Protein AF-A0AA40A131-F1 (afdb_monomer_lite)

Radius of gyration: 18.17 Å; chains: 1; bounding box: 52×27×49 Å

Sequence (124 aa):
MVRKRTADERRRCAEENGFNDDDTDVDDEPVPREVLDYTKERYRDQMDLWIEYKTTHPEATPHQLKTLKHFAKFIAKSAKGVLDPEGKPTVQTVRNYFRCFVSGWNLDNPTCLISRDFTDSITN

Organism: NCBI:txid1954250

Foldseek 3Di:
DDDDDDPVSVVVVCVVVPDDPDCVPPDPDPDDPPQDVVLVVLLVVLVVLVVVVCVVVVVQDLQDLVSLLVSLVVLFVPDQDDADPVNTDDLVSSLVSSVSPQVSCCVVCVPDHRDPVSNVVSND

pLDDT: mean 83.55, std 11.57, range [41.78, 96.75]

Structure (mmCIF, N/CA/C/O backbone):
data_AF-A0AA40A131-F1
#
_entry.id   AF-A0AA40A131-F1
#
loop_
_atom_site.group_PDB
_atom_site.id
_atom_site.type_symbol
_atom_site.label_atom_id
_atom_site.label_alt_id
_atom_site.label_comp_id
_atom_site.label_asym_id
_atom_site.label_entity_id
_atom_site.label_seq_id
_atom_site.pdbx_PDB_ins_code
_atom_site.Cartn_x
_atom_site.Cartn_y
_atom_site.Cartn_z
_atom_site.occupancy
_atom_site.B_iso_or_equiv
_atom_site.auth_seq_id
_atom_site.auth_comp_id
_atom_site.auth_asym_id
_atom_site.auth_atom_id
_atom_site.pdbx_PDB_model_num
ATOM 1 N N . MET A 1 1 ? 28.126 -9.201 14.018 1.00 41.78 1 MET A N 1
ATOM 2 C CA . MET A 1 1 ? 28.141 -8.143 12.981 1.00 41.78 1 MET A CA 1
ATOM 3 C C . MET A 1 1 ? 28.091 -8.811 11.619 1.00 41.78 1 MET A C 1
ATOM 5 O O . MET A 1 1 ? 28.913 -9.681 11.371 1.00 41.78 1 MET A O 1
ATOM 9 N N . VAL A 1 2 ? 27.128 -8.461 10.765 1.00 54.31 2 VAL A N 1
ATOM 10 C CA . VAL A 1 2 ? 27.081 -8.963 9.380 1.00 54.31 2 VAL A CA 1
ATOM 11 C C . VAL A 1 2 ? 28.176 -8.252 8.579 1.00 54.31 2 VAL A C 1
ATOM 13 O O . VAL A 1 2 ? 28.236 -7.022 8.583 1.00 54.31 2 VAL A O 1
ATOM 16 N N . ARG A 1 3 ? 29.070 -9.009 7.932 1.00 76.56 3 ARG A N 1
ATOM 17 C CA . ARG A 1 3 ? 30.129 -8.460 7.071 1.00 76.56 3 ARG A CA 1
ATOM 18 C C . ARG A 1 3 ? 29.483 -7.745 5.879 1.00 76.56 3 ARG A C 1
ATOM 20 O O . ARG A 1 3 ? 28.679 -8.341 5.167 1.00 76.56 3 ARG A O 1
ATOM 27 N N . LYS A 1 4 ? 29.819 -6.468 5.665 1.00 70.19 4 LYS A N 1
ATOM 28 C CA . LYS A 1 4 ? 29.389 -5.724 4.470 1.00 70.19 4 LYS A CA 1
ATOM 29 C C . LYS A 1 4 ? 30.083 -6.305 3.237 1.00 70.19 4 LYS A C 1
ATOM 31 O O . LYS A 1 4 ? 31.279 -6.587 3.301 1.00 70.19 4 LYS A O 1
ATOM 36 N N . ARG A 1 5 ? 29.339 -6.454 2.136 1.00 81.94 5 ARG A N 1
ATOM 37 C CA . ARG A 1 5 ? 29.908 -6.886 0.853 1.00 81.94 5 ARG A CA 1
ATOM 38 C C . ARG A 1 5 ? 30.914 -5.856 0.335 1.00 81.94 5 ARG A C 1
ATOM 40 O O . ARG A 1 5 ? 30.663 -4.651 0.454 1.00 81.94 5 ARG A O 1
ATOM 47 N N . THR A 1 6 ? 32.022 -6.314 -0.239 1.00 89.94 6 THR A N 1
ATOM 48 C CA . THR A 1 6 ? 32.998 -5.440 -0.914 1.00 89.94 6 THR A CA 1
ATOM 49 C C . THR A 1 6 ? 32.420 -4.876 -2.223 1.00 89.94 6 THR A C 1
ATOM 51 O O . THR A 1 6 ? 31.309 -5.219 -2.634 1.00 89.94 6 THR A O 1
ATOM 54 N N . ALA A 1 7 ? 33.118 -3.931 -2.862 1.00 85.94 7 ALA A N 1
ATOM 55 C CA . ALA A 1 7 ? 32.710 -3.425 -4.176 1.00 85.94 7 ALA A CA 1
ATOM 56 C C . ALA A 1 7 ? 32.738 -4.542 -5.234 1.00 85.94 7 ALA A C 1
ATOM 58 O O . ALA A 1 7 ? 31.747 -4.735 -5.934 1.00 85.94 7 ALA A O 1
ATOM 59 N N . ASP A 1 8 ? 33.804 -5.340 -5.246 1.00 87.38 8 ASP A N 1
ATOM 60 C CA . ASP A 1 8 ? 33.978 -6.449 -6.190 1.00 87.38 8 ASP A CA 1
ATOM 61 C C . ASP A 1 8 ? 32.927 -7.545 -5.991 1.00 87.38 8 ASP A C 1
ATOM 63 O O . ASP A 1 8 ? 32.352 -8.042 -6.954 1.00 87.38 8 ASP A O 1
ATOM 67 N N . GLU A 1 9 ? 32.588 -7.867 -4.737 1.00 88.06 9 GLU A N 1
ATOM 68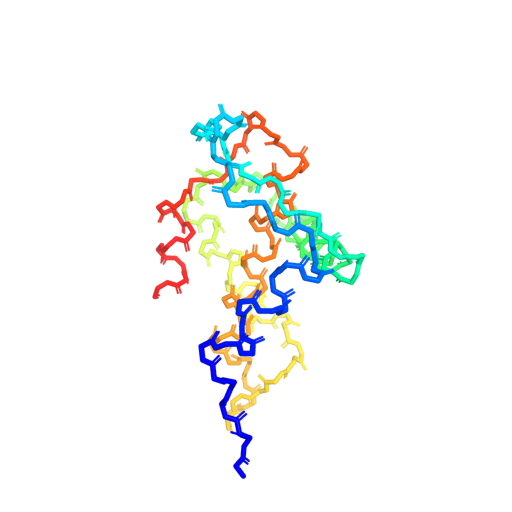 C CA . GLU A 1 9 ? 31.513 -8.818 -4.425 1.00 88.06 9 GLU A CA 1
ATOM 69 C C . GLU A 1 9 ? 30.146 -8.331 -4.931 1.00 88.06 9 GLU A C 1
ATOM 71 O O . GLU A 1 9 ? 29.290 -9.144 -5.273 1.00 88.06 9 GLU A O 1
ATOM 76 N N . ARG A 1 10 ? 29.917 -7.012 -4.981 1.00 85.88 10 ARG A N 1
ATOM 77 C CA . ARG A 1 10 ? 28.683 -6.440 -5.538 1.00 85.88 10 ARG A CA 1
ATOM 78 C C . ARG A 1 10 ? 28.680 -6.468 -7.063 1.00 85.88 10 ARG A C 1
ATOM 80 O O . ARG A 1 10 ? 27.652 -6.832 -7.623 1.00 85.88 10 ARG A O 1
ATOM 87 N N . ARG A 1 11 ? 29.801 -6.127 -7.710 1.00 85.56 11 ARG A N 1
ATOM 88 C CA . ARG A 1 11 ? 29.930 -6.147 -9.177 1.00 85.56 11 ARG A CA 1
ATOM 89 C C . ARG A 1 11 ? 29.804 -7.567 -9.728 1.00 85.56 11 ARG A C 1
ATOM 91 O O . ARG A 1 11 ? 28.940 -7.799 -10.563 1.00 85.56 11 ARG A O 1
ATOM 98 N N . ARG A 1 12 ? 30.513 -8.534 -9.138 1.00 85.81 12 ARG A N 1
ATOM 99 C CA . ARG A 1 12 ? 30.389 -9.950 -9.516 1.00 85.81 12 ARG A CA 1
ATOM 100 C C . ARG A 1 12 ? 28.961 -10.469 -9.354 1.00 85.81 12 ARG A C 1
ATOM 102 O O . ARG A 1 12 ? 28.447 -11.152 -10.224 1.00 85.81 12 ARG A O 1
ATOM 109 N N . CYS A 1 13 ? 28.297 -10.113 -8.253 1.00 84.25 13 CYS A N 1
ATOM 110 C CA . CYS A 1 13 ? 26.908 -10.508 -8.034 1.00 84.25 13 CYS A CA 1
ATOM 111 C C . CYS A 1 13 ? 25.966 -9.891 -9.082 1.00 84.25 13 CYS A C 1
ATOM 113 O O . CYS A 1 13 ? 25.028 -10.556 -9.498 1.00 84.25 13 CYS A O 1
ATOM 115 N N . ALA A 1 14 ? 26.195 -8.653 -9.529 1.00 82.62 14 ALA A N 1
ATOM 116 C CA . ALA A 1 14 ? 25.393 -8.045 -10.590 1.00 82.62 14 ALA A CA 1
ATOM 117 C C . ALA A 1 14 ? 25.573 -8.788 -11.925 1.00 82.62 14 ALA A C 1
ATOM 119 O O . ALA A 1 14 ? 24.581 -9.176 -12.535 1.00 82.62 14 ALA A O 1
ATOM 120 N N . GLU A 1 15 ? 26.819 -9.057 -12.322 1.00 85.50 15 GLU A N 1
ATOM 121 C CA . GLU A 1 15 ? 27.155 -9.819 -13.536 1.00 85.50 15 GLU A CA 1
ATOM 122 C C . GLU A 1 15 ? 26.559 -11.240 -13.501 1.00 85.50 15 GLU A C 1
ATOM 124 O O . GLU A 1 15 ? 25.924 -11.671 -14.460 1.00 85.50 15 GLU A O 1
ATOM 129 N N . GLU A 1 16 ? 26.669 -11.943 -12.364 1.00 85.31 16 GLU A N 1
ATOM 130 C CA . GLU A 1 16 ? 26.052 -13.265 -12.140 1.00 85.31 16 GLU A CA 1
ATOM 131 C C . GLU A 1 16 ? 24.517 -13.240 -12.284 1.00 85.31 16 GLU A C 1
ATOM 133 O O . GLU A 1 16 ? 23.919 -14.252 -12.641 1.00 85.31 16 GLU A O 1
ATOM 138 N N . ASN A 1 17 ? 23.876 -12.097 -12.018 1.00 77.62 17 ASN A N 1
ATOM 139 C CA . ASN A 1 17 ? 22.433 -11.899 -12.182 1.00 77.62 17 ASN A CA 1
ATOM 140 C C . ASN A 1 17 ? 22.063 -11.275 -13.543 1.00 77.62 17 ASN A C 1
ATOM 142 O O . ASN A 1 17 ? 20.941 -10.799 -13.706 1.00 77.62 17 ASN A O 1
ATOM 146 N N . GLY A 1 18 ? 22.978 -11.278 -14.519 1.00 80.06 18 GLY A N 1
ATOM 147 C CA . GLY A 1 18 ? 22.699 -10.850 -15.893 1.00 80.06 18 GLY A CA 1
ATOM 148 C C . GLY A 1 18 ? 22.748 -9.339 -16.121 1.00 80.06 18 GLY A C 1
ATOM 149 O O . GLY A 1 18 ? 22.204 -8.861 -17.112 1.00 80.06 18 GLY A O 1
ATOM 150 N N . PHE A 1 19 ? 23.380 -8.577 -15.222 1.00 79.12 19 PHE A N 1
ATOM 151 C CA . PHE A 1 19 ? 23.629 -7.155 -15.447 1.00 79.12 19 PHE A CA 1
ATOM 152 C C . PHE A 1 19 ? 24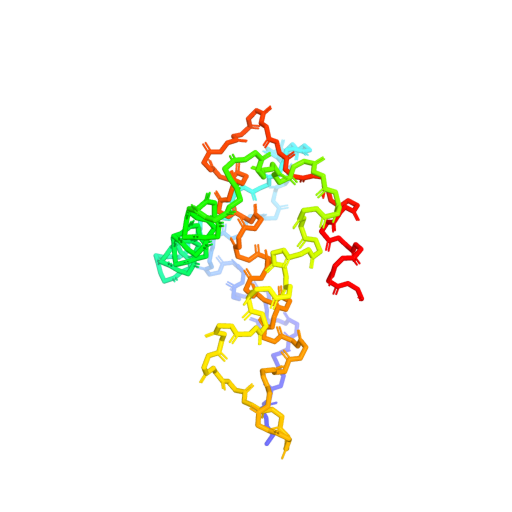.554 -6.954 -16.658 1.00 79.12 19 PHE A C 1
ATOM 154 O O . PHE A 1 19 ? 25.656 -7.504 -16.692 1.00 79.12 19 PHE A O 1
ATOM 161 N N . ASN A 1 20 ? 24.102 -6.154 -17.624 1.00 79.75 20 ASN A N 1
ATOM 162 C CA . ASN A 1 20 ? 24.878 -5.722 -18.781 1.00 79.75 20 ASN A CA 1
ATOM 163 C C . ASN A 1 20 ? 25.362 -4.279 -18.547 1.00 79.75 20 ASN A C 1
ATOM 165 O O . ASN A 1 20 ? 24.561 -3.431 -18.164 1.00 79.75 20 ASN A O 1
ATOM 169 N N . ASP A 1 21 ? 26.658 -4.015 -18.747 1.00 78.38 21 ASP A N 1
ATOM 170 C CA . ASP A 1 21 ? 27.237 -2.659 -18.654 1.00 78.38 21 ASP A CA 1
ATOM 171 C C . ASP A 1 21 ? 26.875 -1.798 -19.898 1.00 78.38 21 ASP A C 1
ATOM 173 O O . ASP A 1 21 ? 27.136 -0.599 -19.892 1.00 78.38 21 ASP A O 1
ATOM 177 N N . ASP A 1 22 ? 26.290 -2.385 -20.955 1.00 81.25 22 ASP A N 1
ATOM 178 C CA . ASP A 1 22 ? 25.760 -1.668 -22.128 1.00 81.25 22 ASP A CA 1
ATOM 179 C C . ASP A 1 22 ? 24.378 -1.060 -21.838 1.00 81.25 22 ASP A C 1
ATOM 181 O O . ASP A 1 22 ? 23.412 -1.781 -21.574 1.00 81.25 22 ASP A O 1
ATOM 185 N N . ASP A 1 23 ? 24.292 0.269 -21.904 1.00 76.25 23 ASP A N 1
ATOM 186 C CA . ASP A 1 23 ? 23.092 1.067 -21.645 1.00 76.25 23 ASP A CA 1
ATOM 187 C C . ASP A 1 23 ? 22.394 1.559 -22.924 1.00 76.25 23 ASP A C 1
ATOM 189 O O . ASP A 1 23 ? 21.417 2.301 -22.843 1.00 76.25 23 ASP A O 1
ATOM 193 N N . THR A 1 24 ? 22.837 1.114 -24.106 1.00 81.44 24 THR A N 1
ATOM 194 C CA . THR A 1 24 ? 22.310 1.581 -25.403 1.00 81.44 24 THR A CA 1
ATOM 195 C C . THR A 1 24 ? 20.809 1.299 -25.594 1.00 81.44 24 THR A C 1
ATOM 197 O O . THR A 1 24 ? 20.148 2.007 -26.352 1.00 81.44 24 THR A O 1
ATOM 200 N N . ASP A 1 25 ? 20.269 0.282 -24.913 1.00 67.50 25 ASP A N 1
ATOM 201 C CA . ASP A 1 25 ? 18.852 -0.131 -24.957 1.00 67.50 25 ASP A CA 1
ATOM 202 C C . ASP A 1 25 ? 18.073 0.266 -23.684 1.00 67.50 25 ASP A C 1
ATOM 204 O O . ASP A 1 25 ? 16.998 -0.260 -23.401 1.00 67.50 25 ASP A O 1
ATOM 208 N N . VAL A 1 26 ? 18.632 1.165 -22.867 1.00 68.81 26 VAL A N 1
ATOM 209 C CA . VAL A 1 26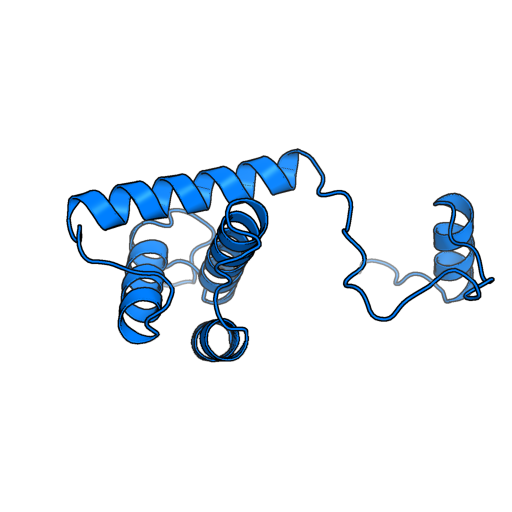 ? 17.975 1.692 -21.666 1.00 68.81 26 VAL A CA 1
ATOM 210 C C . VAL A 1 26 ? 17.313 3.022 -22.014 1.00 68.81 26 VAL A C 1
ATOM 212 O O . VAL A 1 26 ? 17.987 3.994 -22.353 1.00 68.81 26 VAL A O 1
ATOM 215 N N . ASP A 1 27 ? 15.987 3.074 -21.923 1.00 74.12 27 ASP A N 1
ATOM 216 C CA . ASP A 1 27 ? 15.205 4.301 -22.059 1.00 74.12 27 ASP A CA 1
ATOM 217 C C . ASP A 1 27 ? 14.896 4.936 -20.687 1.00 74.12 27 ASP A C 1
ATOM 219 O O . ASP A 1 27 ? 15.264 4.426 -19.625 1.00 74.12 27 ASP A O 1
ATOM 223 N N . ASP A 1 28 ? 14.234 6.097 -20.701 1.00 74.00 28 ASP A N 1
ATOM 224 C CA . ASP A 1 28 ? 13.800 6.794 -19.483 1.00 74.00 28 ASP A CA 1
ATOM 225 C C . ASP A 1 28 ? 12.585 6.117 -18.805 1.00 74.00 28 ASP A C 1
ATOM 227 O O . ASP A 1 28 ? 12.064 6.631 -17.804 1.00 74.00 28 ASP A O 1
ATOM 231 N N . GLU A 1 29 ? 12.100 4.981 -19.326 1.00 64.06 29 GLU A N 1
ATOM 232 C CA . GLU A 1 29 ? 10.954 4.291 -18.747 1.00 64.06 29 GLU A CA 1
ATOM 233 C C . GLU A 1 29 ? 11.337 3.593 -17.429 1.00 64.06 29 GLU A C 1
ATOM 235 O O . GLU A 1 29 ? 12.462 3.119 -17.224 1.00 64.06 29 GLU A O 1
ATOM 240 N N . PRO A 1 30 ? 10.409 3.501 -16.462 1.00 54.91 30 PRO A N 1
ATOM 241 C CA . PRO A 1 30 ? 10.675 2.803 -15.217 1.00 54.91 30 PRO A CA 1
ATOM 242 C C . PRO A 1 30 ? 10.963 1.321 -15.477 1.00 54.91 30 PRO A C 1
ATOM 244 O O . PRO A 1 30 ? 10.062 0.577 -15.854 1.00 54.91 30 PRO A O 1
ATOM 247 N N . VAL A 1 31 ? 12.185 0.869 -15.175 1.00 57.12 31 VAL A N 1
ATOM 248 C CA . VAL A 1 31 ? 12.546 -0.558 -15.224 1.00 57.12 31 VAL A CA 1
ATOM 249 C C . VAL A 1 31 ? 11.562 -1.367 -14.365 1.00 57.12 31 VAL A C 1
ATOM 251 O O . VAL A 1 31 ? 11.570 -1.226 -13.129 1.00 57.12 31 VAL A O 1
ATOM 254 N N . PRO A 1 32 ? 10.725 -2.237 -14.963 1.00 53.16 32 PRO A N 1
ATOM 255 C CA . PRO A 1 32 ? 9.837 -3.093 -14.202 1.00 53.16 32 PRO A CA 1
ATOM 256 C C . PRO A 1 32 ? 10.710 -4.116 -13.484 1.00 53.16 32 PRO A C 1
ATOM 258 O O . PRO A 1 32 ? 11.262 -5.029 -14.093 1.00 53.16 32 PRO A O 1
ATOM 261 N N . ARG A 1 33 ? 10.879 -3.975 -12.167 1.00 56.41 33 ARG A N 1
ATOM 262 C CA . ARG A 1 33 ? 11.453 -5.075 -11.391 1.00 56.41 33 ARG A CA 1
ATOM 263 C C . ARG A 1 33 ? 10.488 -6.244 -11.497 1.00 56.41 33 ARG A C 1
ATOM 265 O O . ARG A 1 33 ? 9.331 -6.090 -11.108 1.00 56.41 33 ARG A O 1
ATOM 272 N N . GLU A 1 34 ? 10.962 -7.401 -11.954 1.00 60.03 34 GLU A N 1
ATOM 273 C CA . GLU A 1 34 ? 10.239 -8.648 -11.727 1.00 60.03 34 GLU A CA 1
ATOM 274 C C . GLU A 1 34 ? 9.974 -8.767 -10.224 1.00 60.03 34 GLU A C 1
ATOM 276 O O . GLU A 1 34 ? 10.876 -8.893 -9.390 1.00 60.03 34 GLU A O 1
ATOM 281 N N . VAL A 1 35 ? 8.705 -8.609 -9.861 1.00 63.16 35 VAL A N 1
ATOM 282 C CA . VAL A 1 35 ? 8.276 -8.648 -8.472 1.00 63.16 35 VAL A CA 1
ATOM 283 C C . VAL A 1 35 ? 8.241 -10.117 -8.068 1.00 63.16 35 VAL A C 1
ATOM 285 O O . VAL A 1 35 ? 7.450 -10.884 -8.614 1.00 63.16 35 VAL A O 1
ATOM 288 N N . LEU A 1 36 ? 9.091 -10.512 -7.115 1.00 69.81 36 LEU A N 1
ATOM 289 C CA . LEU A 1 36 ? 9.056 -11.852 -6.517 1.00 69.81 36 LEU A CA 1
ATOM 290 C C . LEU A 1 36 ? 7.629 -12.193 -6.062 1.00 69.81 36 LEU A C 1
ATOM 292 O O . LEU A 1 36 ? 6.933 -11.323 -5.535 1.00 69.81 36 LEU A O 1
ATOM 296 N N . ASP A 1 37 ? 7.207 -13.451 -6.191 1.00 70.38 37 ASP A N 1
ATOM 297 C CA . ASP A 1 37 ? 5.826 -13.855 -5.876 1.00 70.38 37 ASP A CA 1
ATOM 298 C C . ASP A 1 37 ? 5.420 -13.529 -4.434 1.00 70.38 37 ASP A C 1
ATOM 300 O O . ASP A 1 37 ? 4.332 -13.010 -4.199 1.00 70.38 37 ASP A O 1
ATOM 304 N N . TYR A 1 38 ? 6.347 -13.676 -3.484 1.00 73.94 38 TYR A N 1
ATOM 305 C CA . TYR A 1 38 ? 6.159 -13.238 -2.098 1.00 73.94 38 TYR A CA 1
ATOM 306 C C . TYR A 1 38 ? 5.796 -11.747 -1.967 1.00 73.94 38 TYR A C 1
ATOM 308 O O . TYR A 1 38 ? 5.025 -11.335 -1.100 1.00 73.94 38 TYR A O 1
ATOM 316 N N . THR A 1 39 ? 6.361 -10.902 -2.826 1.00 77.31 39 THR A N 1
ATOM 317 C CA . THR A 1 39 ? 6.060 -9.470 -2.843 1.00 77.31 39 THR A CA 1
ATOM 318 C C . THR A 1 39 ? 4.702 -9.203 -3.499 1.00 77.31 39 THR A C 1
ATOM 320 O O . THR A 1 39 ? 3.983 -8.324 -3.030 1.00 77.31 39 THR A O 1
ATOM 323 N N . LYS A 1 40 ? 4.302 -9.990 -4.511 1.00 83.50 40 LYS A N 1
ATOM 324 C CA . LYS A 1 40 ? 2.949 -9.920 -5.094 1.00 83.50 40 LYS A CA 1
ATOM 325 C C . LYS A 1 40 ? 1.875 -10.288 -4.070 1.00 83.50 40 LYS A C 1
ATOM 327 O O . LYS A 1 40 ? 0.853 -9.612 -4.006 1.00 83.50 40 LYS A O 1
ATOM 332 N N . GLU A 1 41 ? 2.115 -11.308 -3.245 1.00 86.31 41 GLU A N 1
ATOM 333 C CA . GLU A 1 41 ? 1.219 -11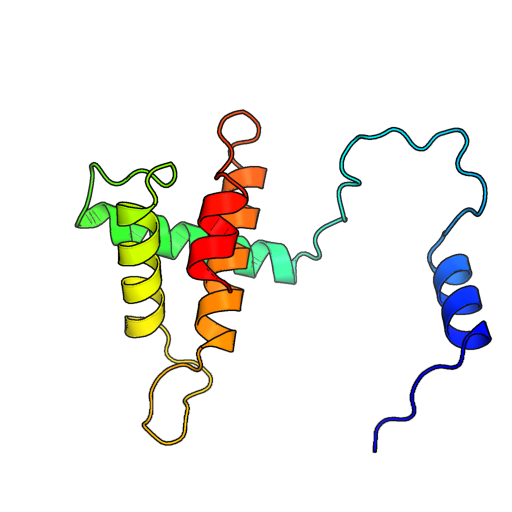.667 -2.135 1.00 86.31 41 GLU A CA 1
ATOM 334 C C . GLU A 1 41 ? 1.046 -10.496 -1.168 1.00 86.31 41 GLU A C 1
ATOM 336 O O . GLU A 1 41 ? -0.076 -10.093 -0.882 1.00 86.31 41 GLU A O 1
ATOM 341 N N . ARG A 1 42 ? 2.145 -9.847 -0.768 1.00 86.81 42 ARG A N 1
ATOM 342 C CA . ARG A 1 42 ? 2.071 -8.651 0.083 1.00 86.81 42 ARG A CA 1
ATOM 343 C C . ARG A 1 42 ? 1.303 -7.497 -0.558 1.00 86.81 42 ARG A C 1
ATOM 345 O O . ARG A 1 42 ? 0.672 -6.731 0.163 1.00 86.81 42 ARG A O 1
ATOM 352 N N . TYR A 1 43 ? 1.381 -7.316 -1.875 1.00 91.50 43 TYR A N 1
ATOM 353 C CA . TYR A 1 43 ? 0.579 -6.302 -2.567 1.00 91.50 43 TYR A CA 1
ATOM 354 C C . TYR A 1 43 ? -0.903 -6.657 -2.514 1.00 91.50 43 TYR A C 1
ATOM 356 O O . TYR A 1 43 ? -1.710 -5.801 -2.152 1.00 91.50 43 TYR A O 1
ATOM 364 N N . ARG A 1 44 ? -1.240 -7.925 -2.778 1.00 90.94 44 ARG A N 1
ATOM 365 C CA . ARG A 1 44 ? -2.608 -8.442 -2.677 1.00 90.94 44 ARG A CA 1
ATOM 366 C C . ARG A 1 44 ? -3.186 -8.233 -1.279 1.00 90.94 44 ARG A C 1
ATOM 368 O O . ARG A 1 44 ? -4.240 -7.623 -1.177 1.00 90.94 44 ARG A O 1
ATOM 375 N N . ASP A 1 45 ? -2.458 -8.593 -0.223 1.00 92.06 45 ASP A N 1
ATOM 376 C CA . ASP A 1 45 ? -2.915 -8.412 1.164 1.00 92.06 45 ASP A CA 1
ATOM 377 C C . ASP A 1 45 ? -3.305 -6.954 1.467 1.00 92.06 45 ASP A C 1
ATOM 379 O O . ASP A 1 45 ? -4.276 -6.678 2.171 1.00 92.06 45 ASP A O 1
ATOM 383 N N . GLN A 1 46 ? -2.538 -5.989 0.946 1.00 94.12 46 GLN A N 1
ATOM 384 C CA . GLN A 1 46 ? -2.827 -4.571 1.169 1.00 94.12 46 GLN A CA 1
ATOM 385 C C . GLN A 1 46 ? -3.942 -4.037 0.263 1.00 94.12 46 GLN A C 1
ATOM 387 O O . GLN A 1 46 ? -4.650 -3.109 0.659 1.00 94.12 46 GLN A O 1
ATOM 392 N N . MET A 1 47 ? -4.121 -4.615 -0.926 1.00 95.88 47 MET A N 1
ATOM 393 C CA . MET A 1 47 ? -5.266 -4.334 -1.795 1.00 95.88 47 MET A CA 1
ATOM 394 C C . MET A 1 47 ? -6.567 -4.885 -1.198 1.00 95.88 47 MET A C 1
ATOM 396 O O . MET A 1 47 ? -7.573 -4.176 -1.189 1.00 95.88 47 MET A O 1
ATOM 400 N N . ASP A 1 48 ? -6.538 -6.079 -0.609 1.00 96.00 48 ASP A N 1
ATOM 401 C CA . ASP A 1 48 ? -7.676 -6.662 0.109 1.00 96.00 48 ASP A CA 1
ATOM 402 C C . ASP A 1 48 ? -8.065 -5.787 1.307 1.00 96.00 48 ASP A C 1
ATOM 404 O O . ASP A 1 48 ? -9.231 -5.426 1.472 1.00 96.00 48 ASP A O 1
ATOM 408 N N . LEU A 1 49 ? -7.078 -5.312 2.075 1.00 95.25 49 LEU A N 1
ATOM 409 C CA . LEU A 1 49 ? -7.314 -4.378 3.177 1.00 95.25 49 LEU A CA 1
ATOM 410 C C . LEU A 1 49 ? -7.921 -3.041 2.705 1.00 95.25 49 LEU A C 1
ATOM 412 O O . LEU A 1 49 ? -8.717 -2.424 3.417 1.00 95.25 49 LEU A O 1
ATOM 416 N N . TRP A 1 50 ? -7.566 -2.574 1.504 1.00 96.75 50 TRP A N 1
ATOM 417 C CA . TRP A 1 50 ? -8.199 -1.403 0.892 1.00 96.75 50 TRP A CA 1
ATOM 418 C C . TRP A 1 50 ? -9.662 -1.669 0.515 1.00 96.75 50 TRP A C 1
ATOM 420 O O . TRP A 1 50 ? -10.523 -0.821 0.767 1.00 96.75 50 TRP A O 1
ATOM 430 N N . ILE A 1 51 ? -9.968 -2.846 -0.035 1.00 96.19 51 ILE A N 1
ATOM 431 C CA . ILE A 1 51 ? -11.343 -3.269 -0.333 1.00 96.19 51 ILE A CA 1
ATOM 432 C C . ILE A 1 51 ? -12.171 -3.323 0.958 1.00 96.19 51 ILE A C 1
ATOM 434 O O . ILE A 1 51 ? -13.272 -2.770 0.997 1.00 96.19 51 ILE A O 1
ATOM 438 N N . GLU A 1 52 ? -11.627 -3.893 2.036 1.00 96.25 52 GLU A N 1
ATOM 439 C CA . GLU A 1 52 ? -12.257 -3.898 3.361 1.00 96.25 52 GLU A CA 1
ATOM 440 C C . GLU A 1 52 ? -12.514 -2.480 3.879 1.00 96.25 52 GLU A C 1
ATOM 442 O O . GLU A 1 52 ? -13.621 -2.168 4.317 1.00 96.25 52 GLU A O 1
ATOM 447 N N . TYR A 1 53 ? -11.530 -1.584 3.777 1.00 96.56 53 TYR A N 1
ATOM 448 C CA . TYR A 1 53 ? -11.693 -0.180 4.153 1.00 96.56 53 TYR A CA 1
ATOM 449 C C . TYR A 1 53 ? -12.841 0.493 3.376 1.00 96.56 53 TYR A C 1
ATOM 451 O O . TYR A 1 53 ? -13.653 1.220 3.964 1.00 96.56 53 TYR A O 1
ATOM 459 N N . LYS A 1 54 ? -12.976 0.194 2.078 1.00 96.56 54 LYS A N 1
ATOM 460 C CA . LYS A 1 54 ? -14.059 0.706 1.228 1.00 96.56 54 LYS A CA 1
ATOM 461 C C . LYS A 1 54 ? -15.448 0.187 1.594 1.00 96.56 54 LYS A C 1
ATOM 463 O O . LYS A 1 54 ? -16.421 0.857 1.260 1.00 96.56 54 LYS A O 1
ATOM 468 N N . THR A 1 55 ? -15.577 -0.933 2.309 1.00 96.75 55 THR A N 1
ATOM 469 C CA . THR A 1 55 ? -16.898 -1.414 2.772 1.00 96.75 55 THR A CA 1
ATOM 470 C C . THR A 1 55 ? -17.592 -0.415 3.700 1.00 96.75 55 THR A C 1
ATOM 472 O O . THR A 1 55 ? -18.817 -0.335 3.718 1.00 96.75 55 THR A O 1
ATOM 475 N N . THR A 1 56 ? -16.810 0.381 4.437 1.00 95.12 56 THR A N 1
ATOM 476 C CA . THR A 1 56 ? -17.301 1.428 5.348 1.00 95.12 56 THR A CA 1
ATOM 477 C C . THR A 1 56 ? -17.116 2.843 4.793 1.00 95.12 56 THR A C 1
ATOM 479 O O . THR A 1 56 ? -17.684 3.784 5.339 1.00 95.12 56 THR A O 1
ATOM 482 N N . HIS A 1 57 ? -16.355 2.991 3.703 1.00 94.69 57 HIS A N 1
ATOM 483 C CA . HIS A 1 57 ? -16.062 4.260 3.026 1.00 94.69 57 HIS A CA 1
ATOM 484 C C . HIS A 1 57 ? -16.182 4.082 1.497 1.00 94.69 57 HIS A C 1
ATOM 486 O O . HIS A 1 57 ? -15.167 4.085 0.792 1.00 94.69 57 HIS A O 1
ATOM 492 N N . PRO A 1 58 ? -17.391 3.860 0.955 1.00 94.31 58 PRO A N 1
ATOM 493 C CA . PRO A 1 58 ? -17.574 3.467 -0.445 1.00 94.31 58 PRO A CA 1
ATOM 494 C C . PRO A 1 58 ? -17.085 4.523 -1.449 1.00 94.31 58 PRO A C 1
ATOM 496 O O . PRO A 1 58 ? -16.577 4.174 -2.518 1.00 94.31 58 PRO A O 1
ATOM 499 N N . GLU A 1 59 ? -17.170 5.803 -1.088 1.00 94.56 59 GLU A N 1
ATOM 500 C CA . GLU A 1 59 ? -16.692 6.949 -1.867 1.00 94.56 59 GLU A CA 1
ATOM 501 C C . GLU A 1 59 ? -15.171 7.170 -1.797 1.00 94.56 59 GLU A C 1
ATOM 503 O O . GLU A 1 59 ? -14.639 8.066 -2.458 1.00 94.56 59 GLU A O 1
ATOM 508 N N . ALA A 1 60 ? -14.450 6.373 -1.003 1.00 94.62 60 ALA A N 1
ATOM 509 C CA . ALA A 1 60 ? -13.013 6.511 -0.860 1.00 94.62 60 ALA A CA 1
ATOM 510 C C . ALA A 1 60 ? -12.281 6.275 -2.190 1.00 94.62 60 ALA A C 1
ATOM 512 O O . ALA A 1 60 ? -12.436 5.249 -2.859 1.00 94.62 60 ALA A O 1
ATOM 513 N N . THR A 1 61 ? -11.415 7.230 -2.522 1.00 93.56 61 THR A N 1
ATOM 514 C CA . THR A 1 61 ? -10.512 7.191 -3.672 1.00 93.56 61 THR A CA 1
ATOM 515 C C . THR A 1 61 ? -9.061 7.352 -3.214 1.00 93.56 61 THR A C 1
ATOM 517 O O . THR A 1 61 ? -8.782 8.203 -2.358 1.00 93.56 61 THR A O 1
ATOM 520 N N . PRO A 1 62 ? -8.111 6.584 -3.775 1.00 92.06 62 PRO A N 1
ATOM 521 C CA . PRO A 1 62 ? -6.703 6.720 -3.429 1.00 92.06 62 PRO A CA 1
ATOM 522 C C . PRO A 1 62 ? -6.048 7.952 -4.079 1.00 92.06 62 PRO A C 1
ATOM 524 O O . PRO A 1 62 ? -4.891 8.250 -3.806 1.00 92.06 62 PRO A O 1
ATOM 527 N N . HIS A 1 63 ? -6.790 8.736 -4.870 1.00 93.62 63 HIS A N 1
ATOM 528 C CA . HIS A 1 63 ? -6.325 10.000 -5.460 1.00 93.62 63 HIS A CA 1
ATOM 529 C C . HIS A 1 63 ? -6.590 11.218 -4.566 1.00 93.62 63 HIS A C 1
ATOM 531 O O . HIS A 1 63 ? -6.487 12.360 -5.005 1.00 93.62 63 HIS A O 1
ATOM 537 N N . GLN A 1 64 ? -6.941 10.996 -3.300 1.00 93.88 64 GLN A N 1
ATOM 538 C CA . GLN A 1 64 ? -7.123 12.054 -2.314 1.00 93.88 64 GLN A CA 1
ATOM 539 C C . GLN A 1 64 ? -6.218 11.812 -1.111 1.00 93.88 64 GLN A C 1
ATOM 541 O O . GLN A 1 64 ? -6.357 10.817 -0.397 1.00 93.88 64 GLN A O 1
ATOM 546 N N . LEU A 1 65 ? -5.345 12.779 -0.815 1.00 92.25 65 LEU A N 1
ATOM 547 C CA . LEU A 1 65 ? -4.421 12.687 0.317 1.00 92.25 65 LEU A CA 1
ATOM 548 C C . LEU A 1 65 ? -5.145 12.464 1.654 1.00 92.25 65 LEU A C 1
ATOM 550 O O . LEU A 1 65 ? -4.661 11.722 2.506 1.00 92.25 65 LEU A O 1
ATOM 554 N N . LYS A 1 66 ? -6.319 13.080 1.849 1.00 94.06 66 LYS A N 1
ATOM 555 C CA . LYS A 1 66 ? -7.131 12.887 3.062 1.00 94.06 66 LYS A CA 1
ATOM 556 C C . LYS A 1 66 ? -7.552 11.423 3.228 1.00 94.06 66 LYS A C 1
ATOM 558 O O . LYS A 1 66 ? -7.427 10.883 4.326 1.00 94.06 66 LYS A O 1
ATOM 563 N N . THR A 1 67 ? -7.996 10.791 2.146 1.00 96.06 67 THR A N 1
ATOM 564 C CA . THR A 1 67 ? -8.398 9.382 2.128 1.00 96.06 67 THR A CA 1
ATOM 565 C C . THR A 1 67 ? -7.211 8.476 2.404 1.00 96.06 67 THR A C 1
ATOM 567 O O . THR A 1 67 ? -7.293 7.625 3.283 1.00 96.06 67 THR A O 1
ATOM 570 N N . LEU A 1 68 ? -6.072 8.717 1.752 1.00 95.62 68 LEU A N 1
ATOM 571 C CA . LEU A 1 68 ? -4.855 7.943 1.989 1.00 95.62 68 LEU A CA 1
ATOM 572 C C . LEU A 1 68 ? -4.344 8.078 3.434 1.00 95.62 68 LEU A C 1
ATOM 574 O O . LEU A 1 68 ? -3.949 7.087 4.041 1.00 95.62 68 LEU A O 1
ATOM 578 N N . LYS A 1 69 ? -4.415 9.276 4.034 1.00 94.44 69 LYS A N 1
ATOM 579 C CA . LYS A 1 69 ? -4.083 9.486 5.456 1.00 94.44 69 LYS A CA 1
ATOM 580 C C . LYS A 1 69 ? -5.033 8.736 6.389 1.00 94.44 69 LYS A C 1
ATOM 582 O O . LYS A 1 69 ? -4.600 8.241 7.428 1.00 94.44 69 LYS A O 1
ATOM 587 N N . HIS A 1 70 ? -6.320 8.667 6.054 1.00 95.75 70 HIS A N 1
ATOM 588 C CA . HIS A 1 70 ? -7.285 7.904 6.841 1.00 95.75 70 HIS A CA 1
ATOM 589 C C . HIS A 1 70 ? -7.051 6.395 6.703 1.00 95.75 70 HIS A C 1
ATOM 591 O O . HIS A 1 70 ? -7.003 5.688 7.706 1.00 95.75 70 HIS A O 1
ATOM 597 N N . PHE A 1 71 ? -6.775 5.925 5.490 1.00 96.06 71 PHE A N 1
ATOM 598 C CA . PHE A 1 71 ? -6.416 4.537 5.236 1.00 96.06 71 PHE A CA 1
ATOM 599 C C . PHE A 1 71 ? -5.109 4.129 5.935 1.00 96.06 71 PHE A C 1
ATOM 601 O O . PHE A 1 71 ? -5.054 3.080 6.565 1.00 96.06 71 PHE A O 1
ATOM 608 N N . ALA A 1 72 ? -4.085 4.987 5.963 1.00 93.12 72 ALA A N 1
ATOM 609 C CA . ALA A 1 72 ? -2.861 4.727 6.725 1.00 93.12 72 ALA A CA 1
ATOM 610 C C . ALA A 1 72 ? -3.128 4.553 8.235 1.00 93.12 72 ALA A C 1
ATOM 612 O O . ALA A 1 72 ? -2.502 3.716 8.888 1.00 93.12 72 ALA A O 1
ATOM 613 N N . LYS A 1 73 ? -4.096 5.295 8.798 1.00 93.00 73 LYS A N 1
ATOM 614 C CA . LYS A 1 73 ? -4.557 5.071 10.179 1.00 93.00 73 LYS A CA 1
ATOM 615 C C . LYS A 1 73 ? -5.256 3.723 10.325 1.00 93.00 73 LYS A C 1
ATOM 617 O O . LYS A 1 73 ? -5.044 3.062 11.335 1.00 93.00 73 LYS A O 1
ATOM 622 N N . PHE A 1 74 ? -6.061 3.319 9.344 1.00 94.06 74 PHE A N 1
ATOM 623 C CA . PHE A 1 74 ? -6.705 2.008 9.337 1.00 94.06 74 PHE A CA 1
ATOM 624 C C . PHE A 1 74 ? -5.665 0.878 9.342 1.00 94.06 74 PHE A C 1
ATOM 626 O O . PHE A 1 74 ? -5.709 0.048 10.244 1.00 94.06 74 PHE A O 1
ATOM 633 N N . ILE A 1 75 ? -4.653 0.936 8.465 1.00 92.50 75 ILE A N 1
ATOM 634 C CA . ILE A 1 75 ? -3.498 0.017 8.463 1.00 92.50 75 ILE A CA 1
ATOM 635 C C . ILE A 1 75 ? -2.839 -0.044 9.848 1.00 92.50 75 ILE A C 1
ATOM 637 O O . ILE A 1 75 ? -2.604 -1.120 10.393 1.00 92.50 75 ILE A O 1
ATOM 641 N N . ALA A 1 76 ? -2.551 1.113 10.449 1.00 89.06 76 ALA A N 1
ATOM 642 C CA . ALA A 1 76 ? -1.914 1.177 11.763 1.00 89.06 76 ALA A CA 1
ATOM 643 C C . ALA A 1 76 ? -2.784 0.600 12.893 1.00 89.06 76 ALA A C 1
ATOM 645 O O . ALA A 1 76 ? -2.262 0.209 13.932 1.00 89.06 76 ALA A O 1
ATOM 646 N N . LYS A 1 77 ? -4.108 0.575 12.733 1.00 88.25 77 LYS A N 1
ATOM 647 C CA . LYS A 1 77 ? -5.034 0.021 13.728 1.00 88.25 77 LYS A CA 1
ATOM 648 C C . LYS A 1 77 ? -5.357 -1.452 13.487 1.00 88.25 77 LYS A C 1
ATOM 650 O O . LYS A 1 77 ? -5.705 -2.133 14.446 1.00 88.25 77 LYS A O 1
ATOM 655 N N . SER A 1 78 ? -5.229 -1.941 12.254 1.00 87.31 78 SER A N 1
ATOM 656 C CA . SER A 1 78 ? -5.467 -3.343 11.895 1.00 87.31 78 SER A CA 1
ATOM 657 C C . SER A 1 78 ? -4.206 -4.212 11.969 1.00 87.31 78 SER A C 1
ATOM 659 O O . SER A 1 78 ? -4.306 -5.429 12.133 1.00 87.31 78 SER A O 1
ATOM 661 N N . ALA A 1 79 ? -3.012 -3.617 11.880 1.00 82.62 79 ALA A N 1
ATOM 662 C CA . ALA A 1 79 ? -1.760 -4.361 11.889 1.00 82.62 79 ALA A CA 1
ATOM 663 C C . ALA A 1 79 ? -1.492 -5.042 13.245 1.00 82.62 79 ALA A C 1
ATOM 665 O O . ALA A 1 79 ? -1.331 -4.390 14.273 1.00 82.62 79 ALA A O 1
ATOM 666 N N . LYS A 1 80 ? -1.353 -6.374 13.214 1.00 68.69 80 LYS A N 1
ATOM 667 C CA . LYS A 1 80 ? -0.991 -7.232 14.363 1.00 68.69 80 LYS A CA 1
ATOM 668 C C . LYS A 1 80 ? 0.522 -7.537 14.464 1.00 68.69 80 LYS A C 1
ATOM 670 O O . LYS A 1 80 ? 0.909 -8.446 15.188 1.00 68.69 80 LYS A O 1
ATOM 675 N N . GLY A 1 81 ? 1.355 -6.847 13.674 1.00 63.81 81 GLY A N 1
ATOM 676 C CA . GLY A 1 81 ? 2.779 -7.155 13.442 1.00 63.81 81 GLY A CA 1
ATOM 677 C C . GLY A 1 81 ? 3.747 -6.653 14.521 1.00 63.81 81 GLY A C 1
ATOM 678 O O . GLY A 1 81 ? 3.367 -6.524 15.673 1.00 63.81 81 GLY A O 1
ATOM 679 N N . VAL A 1 82 ? 5.007 -6.373 14.144 1.00 58.69 82 VAL A N 1
ATOM 680 C CA . VAL A 1 82 ? 6.071 -5.903 15.058 1.00 58.69 82 VAL A CA 1
ATOM 681 C C . VAL A 1 82 ? 5.614 -4.654 15.801 1.00 58.69 82 VAL A C 1
ATOM 683 O O . VAL A 1 82 ? 5.498 -3.568 15.218 1.00 58.69 82 VAL A O 1
ATOM 686 N N . LEU A 1 83 ? 5.365 -4.846 17.090 1.00 70.38 83 LEU A N 1
ATOM 687 C CA . LEU A 1 83 ? 4.908 -3.806 17.983 1.00 70.38 83 LEU A CA 1
ATOM 688 C C . LEU A 1 83 ? 6.108 -3.044 18.550 1.00 70.38 83 LEU A C 1
ATOM 690 O O . LEU A 1 83 ? 7.165 -3.617 18.819 1.00 70.38 83 LEU A O 1
ATOM 694 N N . ASP A 1 84 ? 5.947 -1.740 18.705 1.00 72.69 84 ASP A N 1
ATOM 695 C CA . ASP A 1 84 ? 6.789 -0.919 19.553 1.00 72.69 84 ASP A CA 1
ATOM 696 C C . ASP A 1 84 ? 6.615 -1.333 21.034 1.00 72.69 84 ASP A C 1
ATOM 698 O O . ASP A 1 84 ? 5.768 -2.176 21.358 1.00 72.69 84 ASP A O 1
ATOM 702 N N . PRO A 1 85 ? 7.401 -0.766 21.965 1.00 74.00 85 PRO A N 1
ATOM 703 C CA . PRO A 1 85 ? 7.261 -1.075 23.389 1.00 74.00 85 PRO A CA 1
ATOM 704 C C . PRO A 1 85 ? 5.864 -0.798 23.975 1.00 74.00 85 PRO A C 1
ATOM 706 O O . PRO A 1 85 ? 5.555 -1.308 25.048 1.00 74.00 85 PRO A O 1
ATOM 709 N N . GLU A 1 86 ? 5.018 -0.016 23.296 1.00 73.69 86 GLU A N 1
ATOM 710 C CA . GLU A 1 86 ? 3.641 0.287 23.703 1.00 73.69 86 GLU A CA 1
ATOM 711 C C . GLU A 1 86 ? 2.608 -0.681 23.101 1.00 73.69 86 GLU A C 1
ATOM 713 O O . GLU A 1 86 ? 1.402 -0.488 23.276 1.00 73.69 86 GLU A O 1
ATOM 718 N N . GLY A 1 87 ? 3.044 -1.718 22.381 1.00 71.94 87 GLY A N 1
ATOM 719 C CA . GLY A 1 87 ? 2.133 -2.676 21.764 1.00 71.94 87 GLY A CA 1
ATOM 720 C C . GLY A 1 87 ? 1.460 -2.149 20.490 1.00 71.94 87 GLY A C 1
ATOM 721 O O . GLY A 1 87 ? 0.408 -2.663 20.110 1.00 71.94 87 GLY A O 1
ATOM 722 N N . LYS A 1 88 ? 2.022 -1.127 19.828 1.00 73.19 88 LYS A N 1
ATOM 723 C CA . LYS A 1 88 ? 1.493 -0.554 18.577 1.00 73.19 88 LYS A CA 1
ATOM 724 C C . LYS A 1 88 ? 2.403 -0.890 17.400 1.00 73.19 88 LYS A C 1
ATOM 726 O O . LYS A 1 88 ? 3.614 -0.924 17.570 1.00 73.19 88 LYS A O 1
ATOM 731 N N . PRO A 1 89 ? 1.881 -1.096 16.182 1.00 78.88 89 PRO A N 1
ATOM 732 C CA . PRO A 1 89 ? 2.735 -1.331 15.025 1.00 78.88 89 PRO A CA 1
ATOM 733 C C . PRO A 1 89 ? 3.718 -0.175 14.822 1.00 78.88 89 PRO A C 1
ATOM 735 O O . PRO A 1 89 ? 3.343 0.999 14.847 1.00 78.88 89 PRO A O 1
ATOM 738 N N . THR A 1 90 ? 4.985 -0.517 14.593 1.00 83.38 90 THR A N 1
ATOM 739 C CA . THR A 1 90 ? 6.033 0.483 14.357 1.00 83.38 90 THR A CA 1
ATOM 740 C C . THR A 1 90 ? 5.728 1.344 13.127 1.00 83.38 90 THR A C 1
ATOM 742 O O . THR A 1 90 ? 5.174 0.866 12.133 1.00 83.38 90 THR A O 1
ATOM 745 N N . VAL A 1 91 ? 6.177 2.606 13.142 1.00 84.00 91 VAL A N 1
ATOM 746 C CA . VAL A 1 91 ? 6.050 3.534 11.998 1.00 84.00 91 VAL A CA 1
ATOM 747 C C . VAL A 1 91 ? 6.584 2.903 10.707 1.00 84.00 91 VAL A C 1
ATOM 749 O O . VAL A 1 91 ? 5.956 3.002 9.655 1.00 84.00 91 VAL A O 1
ATOM 752 N N . GLN A 1 92 ? 7.707 2.184 10.789 1.00 84.75 92 GLN A N 1
ATOM 753 C CA . GLN A 1 92 ? 8.290 1.492 9.640 1.00 84.75 92 GLN A CA 1
ATOM 754 C C . GLN A 1 92 ? 7.365 0.410 9.063 1.00 84.75 92 GLN A C 1
ATOM 756 O O . GLN A 1 92 ? 7.295 0.257 7.844 1.00 84.75 92 GLN A O 1
ATOM 761 N N . THR A 1 93 ? 6.641 -0.319 9.916 1.00 87.06 93 THR A N 1
ATOM 762 C CA . THR A 1 93 ? 5.684 -1.346 9.477 1.00 87.06 93 THR A CA 1
ATOM 763 C C . THR A 1 93 ? 4.546 -0.710 8.690 1.00 87.06 93 THR A C 1
ATOM 765 O O . THR A 1 93 ? 4.274 -1.126 7.566 1.00 87.06 93 THR A O 1
ATOM 768 N N . VAL A 1 94 ? 3.951 0.361 9.224 1.00 88.44 94 VAL A N 1
ATOM 769 C CA . VAL A 1 94 ? 2.854 1.079 8.556 1.00 88.44 94 VAL A CA 1
ATOM 770 C C . VAL A 1 94 ? 3.312 1.655 7.215 1.00 88.44 94 VAL A C 1
ATOM 772 O O . VAL A 1 94 ? 2.617 1.509 6.213 1.00 88.44 94 VAL A O 1
ATOM 775 N N . ARG A 1 95 ? 4.517 2.239 7.158 1.00 90.06 95 ARG A N 1
ATOM 776 C CA . ARG A 1 95 ? 5.108 2.746 5.907 1.00 90.06 95 ARG A CA 1
ATOM 777 C C . ARG A 1 95 ? 5.314 1.645 4.872 1.00 90.06 95 ARG A C 1
ATOM 779 O O . ARG A 1 95 ? 5.017 1.854 3.700 1.00 90.06 95 ARG A O 1
ATOM 786 N N . ASN A 1 96 ? 5.815 0.483 5.286 1.00 89.75 96 ASN A N 1
ATOM 787 C CA . ASN A 1 96 ? 6.036 -0.643 4.379 1.00 89.75 96 ASN A CA 1
ATOM 788 C C . ASN A 1 96 ? 4.718 -1.174 3.806 1.00 89.75 96 ASN A C 1
ATOM 790 O O . ASN A 1 96 ? 4.630 -1.399 2.601 1.00 89.75 96 ASN A O 1
ATOM 794 N N . TYR A 1 97 ? 3.696 -1.325 4.647 1.00 91.94 97 TYR A N 1
ATOM 795 C CA . TYR A 1 97 ? 2.361 -1.753 4.226 1.00 91.94 97 TYR A CA 1
ATOM 796 C C . TYR A 1 97 ? 1.726 -0.744 3.273 1.00 91.94 97 TYR A C 1
ATOM 798 O O . TYR A 1 97 ? 1.282 -1.109 2.188 1.00 91.94 97 TYR A O 1
ATOM 806 N N . PHE A 1 98 ? 1.810 0.545 3.597 1.00 93.31 98 PHE A N 1
ATOM 807 C CA . PHE A 1 98 ? 1.309 1.588 2.713 1.00 93.31 98 PHE A CA 1
ATOM 808 C C . PHE A 1 98 ? 2.026 1.602 1.348 1.00 93.31 98 PHE A C 1
ATOM 810 O O . PHE A 1 98 ? 1.382 1.723 0.312 1.00 93.31 98 PHE A O 1
ATOM 817 N N . ARG A 1 99 ? 3.351 1.402 1.304 1.00 91.88 99 ARG A N 1
ATOM 818 C CA . ARG A 1 99 ? 4.096 1.285 0.032 1.00 91.88 99 ARG A CA 1
ATOM 819 C C . ARG A 1 99 ? 3.695 0.057 -0.784 1.00 91.88 99 ARG A C 1
ATOM 821 O O . ARG A 1 99 ? 3.659 0.138 -2.010 1.00 91.88 99 ARG A O 1
ATOM 828 N N . CYS A 1 100 ? 3.392 -1.060 -0.122 1.00 92.44 100 CYS A N 1
ATOM 829 C CA . CYS A 1 100 ? 2.878 -2.260 -0.782 1.00 92.44 100 CYS A CA 1
ATOM 830 C C . CYS A 1 100 ? 1.508 -1.995 -1.414 1.00 92.44 100 CYS A C 1
ATOM 832 O O . CYS A 1 100 ? 1.311 -2.356 -2.568 1.00 92.44 100 CYS A O 1
ATOM 834 N N . PHE A 1 101 ? 0.619 -1.283 -0.714 1.00 95.06 101 PHE A N 1
ATOM 835 C CA . PHE A 1 101 ? -0.651 -0.824 -1.281 1.00 95.06 101 PHE A CA 1
ATOM 836 C C . PHE A 1 101 ? -0.446 0.043 -2.530 1.00 95.06 101 PHE A C 1
ATOM 838 O O . PHE A 1 101 ? -1.009 -0.256 -3.575 1.00 95.06 101 PHE A O 1
ATOM 845 N N . VAL A 1 102 ? 0.389 1.087 -2.451 1.00 92.94 102 VAL A N 1
ATOM 846 C CA . VAL A 1 102 ? 0.633 1.994 -3.589 1.00 92.94 102 VAL A CA 1
ATOM 847 C C . VAL A 1 102 ? 1.202 1.242 -4.793 1.00 92.94 102 VAL A C 1
ATOM 849 O O . VAL A 1 102 ? 0.791 1.482 -5.926 1.00 92.94 102 VAL A O 1
ATOM 852 N N . SER A 1 103 ? 2.127 0.313 -4.545 1.00 90.25 103 SER A N 1
ATOM 853 C CA . SER A 1 103 ? 2.722 -0.515 -5.596 1.00 90.25 103 SER A CA 1
ATOM 854 C C . SER A 1 103 ? 1.682 -1.441 -6.231 1.00 90.25 103 SER A C 1
ATOM 856 O O . SER A 1 103 ? 1.587 -1.480 -7.452 1.00 90.25 103 SER A O 1
ATOM 858 N N . GLY A 1 104 ? 0.871 -2.130 -5.419 1.00 91.88 104 GLY A N 1
ATOM 859 C CA . GLY A 1 104 ? -0.219 -2.984 -5.897 1.00 91.88 104 GLY A CA 1
ATOM 860 C C . GLY A 1 104 ? -1.247 -2.208 -6.718 1.00 91.88 104 GLY A C 1
ATOM 861 O O . GLY A 1 104 ? -1.553 -2.594 -7.840 1.00 91.88 104 GLY A O 1
ATOM 862 N N . 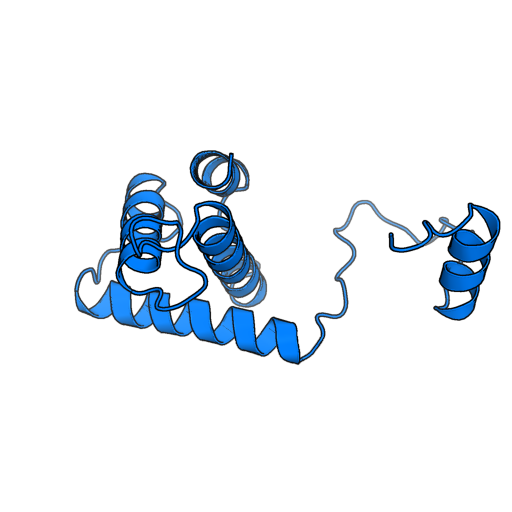TRP A 1 105 ? -1.692 -1.052 -6.217 1.00 93.44 105 TRP A N 1
ATOM 863 C CA . TRP A 1 105 ? -2.635 -0.195 -6.931 1.00 93.44 105 TRP A CA 1
ATOM 864 C C . TRP A 1 105 ? -2.100 0.231 -8.297 1.00 93.44 105 TRP A C 1
ATOM 866 O O . TRP A 1 105 ? -2.811 0.117 -9.291 1.00 93.44 105 TRP A O 1
ATOM 876 N N . ASN A 1 106 ? -0.859 0.720 -8.354 1.00 90.38 106 ASN A N 1
ATOM 877 C CA . ASN A 1 106 ? -0.264 1.216 -9.592 1.00 90.38 106 ASN A CA 1
ATOM 878 C C . ASN A 1 106 ? -0.006 0.097 -10.614 1.00 90.38 106 ASN A C 1
ATOM 880 O O . ASN A 1 106 ? -0.081 0.360 -11.811 1.00 90.38 106 ASN A O 1
ATOM 884 N N . LEU A 1 107 ? 0.271 -1.130 -10.156 1.00 86.38 107 LEU A N 1
ATOM 885 C CA . LEU A 1 107 ? 0.368 -2.306 -11.027 1.00 86.38 107 LEU A CA 1
ATOM 886 C C . LEU A 1 107 ? -0.991 -2.670 -11.636 1.00 86.38 107 LEU A C 1
ATOM 888 O O . LEU A 1 107 ? -1.072 -2.905 -12.838 1.00 86.38 107 LEU A O 1
ATOM 892 N N . ASP A 1 108 ? -2.053 -2.667 -10.828 1.00 88.06 108 ASP A N 1
ATOM 893 C CA . ASP A 1 108 ? -3.403 -3.021 -11.283 1.00 88.06 108 ASP A CA 1
ATOM 894 C C . ASP A 1 108 ? -4.081 -1.888 -12.084 1.00 88.06 108 ASP A C 1
ATOM 896 O O . ASP A 1 108 ? -5.003 -2.134 -12.862 1.00 88.06 108 ASP A O 1
ATOM 900 N N . ASN A 1 109 ? -3.636 -0.637 -11.905 1.00 88.12 109 ASN A N 1
ATOM 901 C CA . ASN A 1 109 ? -4.244 0.569 -12.480 1.00 88.12 109 ASN A CA 1
ATOM 902 C C . ASN A 1 109 ? -3.197 1.462 -13.178 1.00 88.12 109 ASN A C 1
ATOM 904 O O . ASN A 1 109 ? -2.988 2.608 -12.760 1.00 88.12 109 ASN A O 1
ATOM 908 N N . PRO A 1 110 ? -2.557 0.997 -14.268 1.00 84.88 110 PRO A N 1
ATOM 909 C CA . PRO A 1 110 ? -1.435 1.701 -14.900 1.00 84.88 110 PRO A CA 1
ATOM 910 C C . PRO A 1 110 ? -1.795 3.095 -15.441 1.00 84.88 110 PRO A C 1
ATOM 912 O O . PRO A 1 110 ? -0.937 3.966 -15.538 1.00 84.88 110 PRO A O 1
ATOM 915 N N . THR A 1 111 ? -3.069 3.351 -15.753 1.00 87.56 111 THR A N 1
ATOM 916 C CA . THR A 1 111 ? -3.556 4.656 -16.237 1.00 87.56 111 THR A CA 1
ATOM 917 C C . THR A 1 111 ? -4.080 5.570 -15.125 1.00 87.56 111 THR A C 1
ATOM 919 O O . THR A 1 111 ? -4.503 6.692 -15.400 1.00 87.56 111 THR A O 1
ATOM 922 N N . CYS A 1 112 ? -4.107 5.105 -13.873 1.00 88.69 112 CYS A N 1
ATOM 923 C CA . CYS A 1 112 ? -4.696 5.819 -12.744 1.00 88.69 112 CYS A CA 1
ATOM 924 C C . CYS A 1 112 ? -3.798 5.686 -11.509 1.00 88.69 112 CYS A C 1
ATOM 926 O O . CYS A 1 112 ? -4.140 5.047 -10.514 1.00 88.69 112 CYS A O 1
ATOM 928 N N . LEU A 1 113 ? -2.610 6.280 -11.601 1.00 89.62 113 LEU A N 1
ATOM 929 C CA . LEU A 1 113 ? -1.570 6.145 -10.587 1.00 89.62 113 LEU A CA 1
ATOM 930 C C . LEU A 1 113 ? -1.862 6.990 -9.339 1.00 89.62 113 LEU A C 1
ATOM 932 O O . LEU A 1 113 ? -2.409 8.097 -9.401 1.00 89.62 113 LEU A O 1
ATOM 936 N N . ILE A 1 114 ? -1.431 6.492 -8.184 1.00 89.69 114 ILE A N 1
ATOM 937 C CA . ILE A 1 114 ? -1.341 7.293 -6.962 1.00 89.69 114 ILE A CA 1
ATOM 938 C C . ILE A 1 114 ? -0.116 8.203 -7.078 1.00 89.69 114 ILE A C 1
ATOM 940 O O . ILE A 1 114 ? 0.995 7.736 -7.334 1.00 89.69 114 ILE A O 1
ATOM 944 N N . SER A 1 115 ? -0.316 9.508 -6.866 1.00 88.44 115 SER A N 1
ATOM 945 C CA . SER A 1 115 ? 0.766 10.496 -6.927 1.00 88.44 115 SER A CA 1
ATOM 946 C C . SER A 1 115 ? 1.897 10.165 -5.944 1.00 88.44 115 SER A C 1
ATOM 948 O O . SER A 1 115 ? 1.657 9.829 -4.775 1.00 88.44 115 SER A O 1
ATOM 950 N N . ARG A 1 116 ? 3.146 10.317 -6.406 1.00 84.62 116 ARG A N 1
ATOM 951 C CA . ARG A 1 116 ? 4.345 10.176 -5.565 1.00 84.62 116 ARG A CA 1
ATOM 952 C C . ARG A 1 116 ? 4.319 11.144 -4.385 1.00 84.62 116 ARG A C 1
ATOM 954 O O . ARG A 1 116 ? 4.546 10.705 -3.263 1.00 84.62 116 ARG A O 1
ATOM 961 N N . ASP A 1 117 ? 3.890 12.388 -4.593 1.00 84.38 117 ASP A N 1
ATOM 962 C CA . ASP A 1 117 ? 3.804 13.400 -3.529 1.00 84.38 117 ASP A CA 1
ATOM 963 C C . ASP A 1 117 ? 2.898 12.957 -2.370 1.00 84.38 117 ASP A C 1
ATOM 965 O O . ASP A 1 117 ? 3.160 13.233 -1.196 1.00 84.38 117 ASP A O 1
ATOM 969 N N . PHE A 1 118 ? 1.819 12.230 -2.679 1.00 85.31 118 PHE A N 1
ATOM 970 C CA . PHE A 1 118 ? 0.918 11.712 -1.649 1.00 85.31 118 PHE A CA 1
ATOM 971 C C . PHE A 1 118 ? 1.543 10.552 -0.884 1.00 85.31 118 PHE A C 1
ATOM 973 O O . PHE A 1 118 ? 1.381 10.458 0.335 1.00 85.31 118 PHE A O 1
ATOM 980 N N . THR A 1 119 ? 2.278 9.697 -1.593 1.00 81.00 119 THR A N 1
ATOM 981 C CA . THR A 1 119 ? 3.027 8.591 -0.993 1.00 81.00 119 THR A CA 1
ATOM 982 C C . THR A 1 119 ? 4.112 9.116 -0.055 1.00 81.00 119 THR A C 1
ATOM 984 O O . THR A 1 119 ? 4.258 8.629 1.071 1.00 81.00 119 THR A O 1
ATOM 987 N N . ASP A 1 120 ? 4.813 10.168 -0.460 1.00 83.38 120 ASP A N 1
ATOM 988 C CA . ASP A 1 120 ? 5.869 10.798 0.326 1.00 83.38 120 ASP A CA 1
ATOM 989 C C . ASP A 1 120 ? 5.303 11.518 1.554 1.00 83.38 120 ASP A C 1
ATOM 991 O O . ASP A 1 120 ? 5.826 11.352 2.653 1.00 83.38 120 ASP A O 1
ATOM 995 N N . SER A 1 121 ? 4.163 12.211 1.438 1.00 82.56 121 SER A N 1
ATOM 996 C CA . SER A 1 121 ? 3.505 12.855 2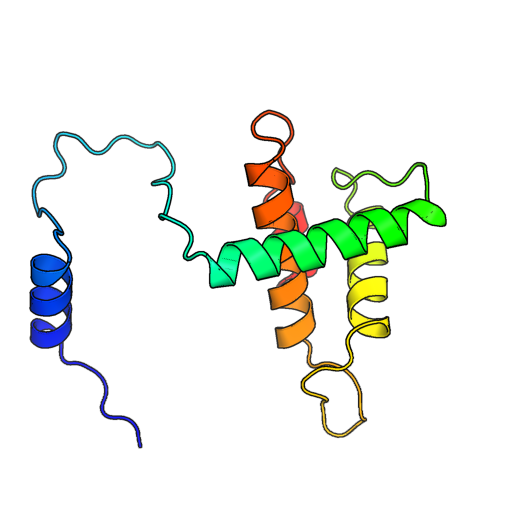.590 1.00 82.56 121 SER A CA 1
ATOM 997 C C . SER A 1 121 ? 3.060 11.875 3.688 1.00 82.56 121 SER A C 1
ATOM 999 O O . SER A 1 121 ? 2.756 12.321 4.799 1.00 82.56 121 SER A O 1
ATOM 1001 N N . ILE A 1 122 ? 2.938 10.583 3.387 1.00 81.12 122 ILE A N 1
ATOM 1002 C CA . ILE A 1 122 ? 2.522 9.547 4.346 1.00 81.12 122 ILE A CA 1
ATOM 1003 C C . ILE A 1 122 ? 3.725 8.746 4.841 1.00 81.12 122 ILE A C 1
ATOM 1005 O O . ILE A 1 122 ? 3.710 8.236 5.964 1.00 81.12 122 ILE A O 1
ATOM 1009 N N . THR A 1 123 ? 4.763 8.622 4.011 1.00 77.38 123 THR A N 1
ATOM 1010 C CA . THR A 1 123 ? 5.905 7.750 4.292 1.00 77.38 123 THR A CA 1
ATOM 1011 C C . THR A 1 123 ? 7.194 8.464 4.697 1.00 77.38 123 THR A C 1
ATOM 1013 O O . THR A 1 123 ? 8.126 7.766 5.112 1.00 77.38 123 THR A O 1
ATOM 1016 N N . ASN A 1 124 ? 7.228 9.801 4.665 1.00 60.00 124 ASN A N 1
ATOM 1017 C CA . ASN A 1 124 ? 8.296 10.630 5.243 1.00 60.00 124 ASN A CA 1
ATOM 1018 C C . ASN A 1 124 ? 8.086 10.936 6.728 1.00 60.00 124 ASN A C 1
ATOM 1020 O O . ASN A 1 124 ? 6.936 10.856 7.219 1.00 60.00 124 ASN A O 1
#

Secondary structure (DSSP, 8-state):
-PPPPPHHHHHHHHHHTT--S--TT--SS-------HHHHHHHHHHHHHHHHHHHH-TT--TT-HHHHHHHHHHHHHH--SSB-TTSSB-HHHHHHHHHHHHHHHHHH-TTSPPPHHHHHHHH-